Protein AF-A0A255T9L8-F1 (afdb_monomer_lite)

Radius of gyration: 23.45 Å; chains: 1; bounding box: 50×46×62 Å

Secondary structure (DSSP, 8-state):
--HHHHHHHTT--HHHHHHHHHHTTHHHHHHHHHS-HHHHHHHHHHHHHHHHHHHHHH--TTHHHHHHHHHHHHHHHHHHHS-PPPHHHHHHHHHHHHHHHHHHTTT-TTS-HHHHHHHHHHHHHHHHHHHH-GGG-

pLDDT: mean 82.94, std 11.12, range [45.38, 96.19]

Sequence (137 aa):
MELQEIAEKVNVSRVTLSRWVKDGGWKEARAAKNVTRPELVNKLLLAIDNLIEQVNASGDPNAIGTLADKLSKLSATIEKLDKKANVVDAIEVFMAFNRWIQDQASYDPEITPELIKAINKYQNKFLMEKMASPSAL

Foldseek 3Di:
DDLVVVCVVVVHDSVVSVVCCVVVVVVVVVCPVVCDLVNVLVVLVVVLVVLVVVLVVVPDPVSVVVSVVSVVVSVVVNVVSPPDCDLVNLVVVLVVVLVVLVVVVVPDVVSDPVNSVVSVVVSVVVSVVCVVPVPPD

Structure (mmCIF, N/CA/C/O backbone):
data_AF-A0A255T9L8-F1
#
_entry.id   AF-A0A255T9L8-F1
#
loop_
_atom_site.group_PDB
_atom_site.id
_atom_site.type_symbol
_atom_site.label_atom_id
_atom_site.label_alt_id
_atom_site.label_comp_id
_atom_site.label_asym_id
_atom_site.label_entity_id
_atom_site.label_seq_id
_atom_site.pdbx_PDB_ins_code
_atom_site.Cartn_x
_atom_site.Cartn_y
_atom_site.Cartn_z
_atom_site.occupancy
_atom_site.B_iso_or_equiv
_atom_site.auth_seq_id
_atom_site.auth_comp_id
_atom_site.auth_asym_id
_atom_site.auth_atom_id
_atom_site.pdbx_PDB_model_num
ATOM 1 N N . MET A 1 1 ? 7.412 -22.210 2.221 1.00 66.06 1 MET A N 1
ATOM 2 C CA . MET A 1 1 ? 6.516 -22.935 3.138 1.00 66.06 1 MET A CA 1
ATOM 3 C C . MET A 1 1 ? 5.254 -23.302 2.403 1.00 66.06 1 MET A C 1
ATOM 5 O O . MET A 1 1 ? 4.499 -22.412 1.999 1.00 66.06 1 MET A O 1
ATOM 9 N N . GLU A 1 2 ? 5.109 -24.604 2.207 1.00 82.19 2 GLU A N 1
ATOM 10 C CA . GLU A 1 2 ? 3.968 -25.245 1.563 1.00 82.19 2 GLU A CA 1
ATOM 11 C C . GLU A 1 2 ? 2.784 -25.354 2.538 1.00 82.19 2 GLU A C 1
ATOM 13 O O . GLU A 1 2 ? 2.961 -25.324 3.757 1.00 82.19 2 GLU A O 1
ATOM 18 N N . LEU A 1 3 ? 1.557 -25.485 2.017 1.00 80.44 3 LEU A N 1
ATOM 19 C CA . LEU A 1 3 ? 0.343 -25.595 2.850 1.00 80.44 3 LEU A CA 1
ATOM 20 C C . LEU A 1 3 ? 0.400 -26.780 3.822 1.00 80.44 3 LEU A C 1
ATOM 22 O O . LEU A 1 3 ? -0.144 -26.703 4.918 1.00 80.44 3 LEU A O 1
ATOM 26 N N . GLN A 1 4 ? 1.064 -27.860 3.415 1.00 84.19 4 GLN A N 1
ATOM 27 C CA . GLN A 1 4 ? 1.217 -29.069 4.215 1.00 84.19 4 GLN A CA 1
ATOM 28 C C . GLN A 1 4 ? 2.052 -28.810 5.481 1.00 84.19 4 GLN A C 1
ATOM 30 O O . GLN A 1 4 ? 1.607 -29.129 6.578 1.00 84.19 4 GLN A O 1
ATOM 35 N N . GLU A 1 5 ? 3.188 -28.116 5.352 1.00 85.62 5 GLU A N 1
ATOM 36 C CA . GLU A 1 5 ? 4.042 -27.757 6.495 1.00 85.62 5 GLU A CA 1
ATOM 37 C C . GLU A 1 5 ? 3.333 -26.831 7.491 1.00 85.62 5 GLU A C 1
ATOM 39 O O . GLU A 1 5 ? 3.566 -26.899 8.696 1.00 85.62 5 GLU A O 1
ATOM 44 N N . ILE A 1 6 ? 2.487 -25.920 6.999 1.00 83.50 6 ILE A N 1
ATOM 45 C CA . ILE A 1 6 ? 1.731 -25.001 7.860 1.00 83.50 6 ILE A CA 1
ATOM 46 C C . ILE A 1 6 ? 0.658 -25.773 8.629 1.00 83.50 6 ILE A C 1
ATOM 48 O O . ILE A 1 6 ? 0.514 -25.568 9.831 1.00 83.50 6 ILE A O 1
ATOM 52 N N . ALA A 1 7 ? -0.065 -26.663 7.945 1.00 87.75 7 ALA A N 1
ATOM 53 C CA . ALA A 1 7 ? -1.127 -27.479 8.527 1.00 87.75 7 ALA A CA 1
ATOM 54 C C . ALA A 1 7 ? -0.599 -28.364 9.667 1.00 87.75 7 ALA A C 1
ATOM 56 O O . ALA A 1 7 ? -1.209 -28.422 10.732 1.00 87.75 7 ALA A O 1
ATOM 57 N N . GLU A 1 8 ? 0.576 -28.966 9.471 1.00 88.69 8 GLU A N 1
ATOM 58 C CA . GLU A 1 8 ? 1.267 -29.773 10.482 1.00 88.69 8 GLU A CA 1
ATOM 59 C C . GLU A 1 8 ? 1.722 -28.931 11.682 1.00 88.69 8 GLU A C 1
ATOM 61 O O . GLU A 1 8 ? 1.493 -29.318 12.826 1.00 88.69 8 GLU A O 1
ATOM 66 N N . LYS A 1 9 ? 2.289 -27.738 11.450 1.00 87.00 9 LYS A N 1
ATOM 67 C CA . LYS A 1 9 ? 2.735 -26.838 12.531 1.00 87.00 9 LYS A CA 1
ATOM 68 C C . LYS A 1 9 ? 1.598 -26.294 13.391 1.00 87.00 9 LYS A C 1
ATOM 70 O O . LYS A 1 9 ? 1.797 -26.072 14.581 1.00 87.00 9 LYS A O 1
ATOM 75 N N . VAL A 1 10 ? 0.437 -26.035 12.793 1.00 87.44 10 VAL A N 1
ATOM 76 C CA . VAL A 1 10 ? -0.734 -25.490 13.503 1.00 87.44 10 VAL A CA 1
ATOM 77 C C . VAL A 1 10 ? -1.751 -26.565 13.892 1.00 87.44 10 VAL A C 1
ATOM 79 O O . VAL A 1 10 ? -2.813 -26.234 14.410 1.00 87.44 10 VAL A O 1
ATOM 82 N N . ASN A 1 11 ? -1.418 -27.842 13.672 1.00 90.31 11 ASN A N 1
ATOM 83 C CA . ASN A 1 11 ? -2.226 -29.014 14.006 1.00 90.31 11 ASN A CA 1
ATOM 84 C C . ASN A 1 11 ? -3.682 -28.938 13.502 1.00 90.31 11 ASN A C 1
ATOM 86 O O . ASN A 1 11 ? -4.633 -29.249 14.221 1.00 90.31 11 ASN A O 1
ATOM 90 N N . VAL A 1 12 ? -3.868 -28.510 12.253 1.00 91.75 12 VAL A N 1
ATOM 91 C CA . VAL A 1 12 ? -5.176 -28.500 11.579 1.00 91.75 12 VAL A CA 1
ATOM 92 C C . VAL A 1 12 ? -5.098 -29.271 10.270 1.00 91.75 12 VAL A C 1
ATOM 94 O O . VAL A 1 12 ? -4.037 -29.390 9.663 1.00 91.75 12 VAL A O 1
ATOM 97 N N . SER A 1 13 ? -6.234 -29.781 9.789 1.00 90.94 13 SER A N 1
ATOM 98 C CA . SER A 1 13 ? -6.250 -30.482 8.503 1.00 90.94 13 SER A CA 1
ATOM 99 C C . SER A 1 13 ? -5.869 -29.543 7.350 1.00 90.94 13 SER A C 1
ATOM 101 O O . SER A 1 13 ? -6.243 -28.365 7.329 1.00 90.94 13 SER A O 1
ATOM 103 N N . ARG A 1 14 ? -5.190 -30.081 6.328 1.00 88.94 14 ARG A N 1
ATOM 104 C CA . ARG A 1 14 ? -4.864 -29.342 5.095 1.00 88.94 14 ARG A CA 1
ATOM 105 C C . ARG A 1 14 ? -6.111 -28.750 4.431 1.00 88.94 14 ARG A C 1
ATOM 107 O O . ARG A 1 14 ? -6.044 -27.663 3.866 1.00 88.94 14 ARG A O 1
ATOM 114 N N . VAL A 1 15 ? -7.248 -29.446 4.507 1.00 89.19 15 VAL A N 1
ATOM 115 C CA . VAL A 1 15 ? -8.529 -28.994 3.939 1.00 89.19 15 VAL A CA 1
ATOM 116 C C . VAL A 1 15 ? -9.046 -27.765 4.690 1.00 89.19 15 VAL A C 1
ATOM 118 O O . VAL A 1 15 ? -9.427 -26.779 4.060 1.00 89.19 15 VAL A O 1
ATOM 121 N N . THR A 1 16 ? -8.979 -27.780 6.024 1.00 88.12 16 THR A N 1
ATOM 122 C CA . THR A 1 16 ? -9.329 -26.635 6.879 1.00 88.12 16 THR A CA 1
ATOM 123 C C . THR A 1 16 ? -8.434 -25.436 6.581 1.00 88.12 16 THR A C 1
ATOM 125 O O . THR A 1 16 ? -8.935 -24.340 6.340 1.00 88.12 16 THR A O 1
ATOM 128 N N . LEU A 1 17 ? -7.117 -25.651 6.504 1.00 88.88 17 LEU A N 1
ATOM 129 C CA . LEU A 1 17 ? -6.170 -24.588 6.177 1.00 88.88 17 LEU A CA 1
ATOM 130 C C . LEU A 1 17 ? -6.389 -24.040 4.758 1.00 88.88 17 LEU A C 1
ATOM 132 O O . LEU A 1 17 ? -6.358 -22.831 4.545 1.00 88.88 17 LEU A O 1
ATOM 136 N N . SER A 1 18 ? -6.652 -24.912 3.781 1.00 87.00 18 SER A N 1
ATOM 137 C CA . SER A 1 18 ? -6.949 -24.505 2.405 1.00 87.00 18 SER A CA 1
ATOM 138 C C . SER A 1 18 ? -8.210 -23.647 2.325 1.00 87.00 18 SER A C 1
ATOM 140 O O . SER A 1 18 ? -8.262 -22.720 1.517 1.00 87.00 18 SER A O 1
ATOM 142 N N . ARG A 1 19 ? -9.218 -23.945 3.150 1.00 89.12 19 ARG A N 1
ATOM 143 C CA . ARG A 1 19 ? -10.428 -23.134 3.253 1.00 89.12 19 ARG A CA 1
ATOM 144 C C . ARG A 1 19 ? -10.125 -21.770 3.874 1.00 89.12 19 ARG A C 1
ATOM 146 O O . ARG A 1 19 ? -10.511 -20.772 3.288 1.00 89.12 19 ARG A O 1
ATOM 153 N N . TRP A 1 20 ? -9.359 -21.696 4.964 1.00 88.88 20 TRP A N 1
ATOM 154 C CA . TRP A 1 20 ? -8.946 -20.411 5.556 1.00 88.88 20 TRP A CA 1
ATOM 155 C C . TRP A 1 20 ? -8.154 -19.535 4.587 1.00 88.88 20 TRP A C 1
ATOM 157 O O . TRP A 1 20 ? -8.388 -18.333 4.507 1.00 88.88 20 TRP A O 1
ATOM 167 N N . VAL A 1 21 ? -7.254 -20.140 3.810 1.00 84.38 21 VAL A N 1
ATOM 168 C CA . VAL A 1 21 ? -6.469 -19.427 2.796 1.00 84.38 21 VAL A CA 1
ATOM 169 C C . VAL A 1 21 ? -7.361 -18.808 1.722 1.00 84.38 21 VAL A C 1
ATOM 171 O O . VAL A 1 21 ? -7.069 -17.703 1.268 1.00 84.38 21 VAL A O 1
ATOM 174 N N . LYS A 1 22 ? -8.431 -19.506 1.324 1.00 83.50 22 LYS A N 1
ATOM 175 C CA . LYS A 1 22 ? -9.403 -19.021 0.338 1.00 83.50 22 LYS A CA 1
ATOM 176 C C . LYS A 1 22 ? -10.340 -17.969 0.937 1.00 83.50 22 LYS A C 1
ATOM 178 O O . LYS A 1 22 ? -10.475 -16.896 0.365 1.00 83.50 22 LYS A O 1
ATOM 183 N N . ASP A 1 23 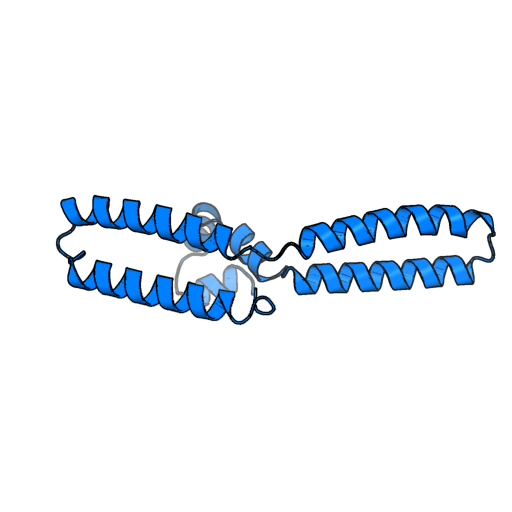? -10.943 -18.266 2.084 1.00 86.62 23 ASP A N 1
ATOM 184 C CA . ASP A 1 23 ? -11.958 -17.424 2.728 1.00 86.62 23 ASP A CA 1
ATOM 185 C C . ASP A 1 23 ? -11.350 -16.119 3.272 1.00 86.62 23 ASP A C 1
ATOM 187 O O . ASP A 1 23 ? -11.995 -15.077 3.257 1.00 86.62 23 ASP A O 1
ATOM 191 N N . GLY A 1 24 ? -10.092 -16.158 3.724 1.00 79.44 24 GLY A N 1
ATOM 192 C CA . GLY A 1 24 ? -9.376 -14.994 4.246 1.00 79.44 24 GLY A CA 1
ATOM 193 C C . GLY A 1 24 ? -8.553 -14.221 3.213 1.00 79.44 24 GLY A C 1
ATOM 194 O O . GLY A 1 24 ? -7.853 -13.288 3.602 1.00 79.44 24 GLY A O 1
ATOM 195 N N . GLY A 1 25 ? -8.544 -14.625 1.936 1.00 79.31 25 GLY A N 1
ATOM 196 C CA . GLY A 1 25 ? -7.740 -13.968 0.894 1.00 79.31 25 GLY A CA 1
ATOM 197 C C . GLY A 1 25 ? -6.231 -13.979 1.178 1.00 79.31 25 GLY A C 1
ATOM 198 O O . GLY A 1 25 ? -5.520 -13.002 0.933 1.00 79.31 25 GLY A O 1
ATOM 199 N N . TRP A 1 26 ? -5.712 -15.060 1.772 1.00 82.00 26 TRP A N 1
ATOM 200 C CA . TRP A 1 26 ? -4.326 -15.088 2.261 1.00 82.00 26 TRP A CA 1
ATOM 201 C C . TRP A 1 26 ? -3.312 -15.073 1.121 1.00 82.00 26 TRP A C 1
ATOM 203 O O . TRP A 1 26 ? -2.180 -14.634 1.320 1.00 82.00 26 TRP A O 1
ATOM 213 N N . LYS A 1 27 ? -3.687 -15.557 -0.069 1.00 74.44 27 LYS A N 1
ATOM 214 C CA . LYS A 1 27 ? -2.814 -15.515 -1.247 1.00 74.44 27 LYS A CA 1
ATOM 215 C C . LYS A 1 27 ? -2.626 -14.084 -1.728 1.00 74.44 27 LYS A C 1
ATOM 217 O O . LYS A 1 27 ? -1.497 -13.684 -1.983 1.00 74.44 27 LYS A O 1
ATOM 222 N N . GLU A 1 28 ? -3.705 -13.323 -1.788 1.00 73.88 28 GLU A N 1
ATOM 223 C CA . GLU A 1 28 ? -3.751 -11.922 -2.185 1.00 73.88 28 GLU A CA 1
ATOM 224 C C . GLU A 1 28 ? -3.024 -11.061 -1.147 1.00 73.88 28 GLU A C 1
ATOM 226 O O . GLU A 1 28 ? -2.141 -10.281 -1.500 1.00 73.88 28 GLU A O 1
ATOM 231 N N . ALA A 1 29 ? -3.290 -11.291 0.143 1.00 69.06 29 ALA A N 1
ATOM 232 C CA . ALA A 1 29 ? -2.587 -10.630 1.238 1.00 69.06 29 ALA A CA 1
ATOM 233 C C . ALA A 1 29 ? -1.082 -10.940 1.226 1.00 69.06 29 ALA A C 1
ATOM 235 O O . ALA A 1 29 ? -0.258 -10.047 1.407 1.00 69.06 29 ALA A O 1
ATOM 236 N N . ARG A 1 30 ? -0.694 -12.197 0.972 1.00 68.12 30 ARG A N 1
ATOM 237 C CA . ARG A 1 30 ? 0.713 -12.608 0.876 1.00 68.12 30 ARG A CA 1
ATOM 238 C C . ARG A 1 30 ? 1.388 -12.066 -0.378 1.00 68.12 30 ARG A C 1
ATOM 240 O O . ARG A 1 30 ? 2.545 -11.677 -0.288 1.00 68.12 30 ARG A O 1
ATOM 247 N N . ALA A 1 31 ? 0.698 -12.009 -1.515 1.00 63.34 31 ALA A N 1
ATOM 248 C CA . ALA A 1 31 ? 1.208 -11.388 -2.734 1.00 63.34 31 ALA A CA 1
ATOM 249 C C . ALA A 1 31 ? 1.447 -9.887 -2.521 1.00 63.34 31 ALA A C 1
ATOM 251 O O . ALA A 1 31 ? 2.528 -9.401 -2.834 1.00 63.34 31 ALA A O 1
ATOM 252 N N . ALA A 1 32 ? 0.505 -9.185 -1.885 1.00 60.91 32 ALA A N 1
ATOM 253 C CA . ALA A 1 32 ? 0.666 -7.782 -1.509 1.00 60.91 32 ALA A CA 1
ATOM 254 C C . ALA A 1 32 ? 1.810 -7.556 -0.499 1.00 60.91 32 ALA A C 1
ATOM 256 O O . ALA A 1 32 ? 2.462 -6.517 -0.527 1.00 60.91 32 ALA A O 1
ATOM 257 N N . LYS A 1 33 ? 2.082 -8.531 0.382 1.00 57.59 33 LYS A N 1
ATOM 258 C CA . LYS A 1 33 ? 3.171 -8.465 1.373 1.00 57.59 33 LYS A CA 1
ATOM 259 C C . LYS A 1 33 ? 4.548 -8.824 0.798 1.00 57.59 33 LYS A C 1
ATOM 261 O O . LYS A 1 33 ? 5.548 -8.272 1.242 1.00 57.59 33 LYS A O 1
ATOM 266 N N . ASN A 1 34 ? 4.595 -9.758 -0.154 1.00 56.72 34 ASN A N 1
ATOM 267 C CA . ASN A 1 34 ? 5.819 -10.268 -0.781 1.00 56.72 34 ASN A CA 1
ATOM 268 C C . ASN A 1 34 ? 6.231 -9.495 -2.036 1.00 56.72 34 ASN A C 1
ATOM 270 O O . ASN A 1 34 ? 7.340 -9.689 -2.509 1.00 56.72 34 ASN A O 1
ATOM 274 N N . VAL A 1 35 ? 5.343 -8.684 -2.607 1.00 64.44 35 VAL A N 1
ATOM 275 C CA . VAL A 1 35 ? 5.649 -7.783 -3.716 1.00 64.44 35 VAL A CA 1
ATOM 276 C C . VAL A 1 35 ? 5.472 -6.373 -3.187 1.00 64.44 35 VAL A C 1
ATOM 278 O O . VAL A 1 35 ? 4.397 -5.780 -3.254 1.00 64.44 35 VAL A O 1
ATOM 281 N N . THR A 1 36 ? 6.537 -5.853 -2.589 1.00 70.06 36 THR A N 1
ATOM 282 C CA . THR A 1 36 ? 6.509 -4.500 -2.036 1.00 70.06 36 THR A CA 1
ATOM 283 C C . THR A 1 36 ? 6.682 -3.471 -3.156 1.00 70.06 36 THR A C 1
ATOM 285 O O . THR A 1 36 ? 7.333 -3.738 -4.169 1.00 70.06 36 THR A O 1
ATOM 288 N N . ARG A 1 37 ? 6.118 -2.267 -2.992 1.00 70.88 37 ARG A N 1
ATOM 289 C CA . ARG A 1 37 ? 6.319 -1.172 -3.960 1.00 70.88 37 ARG A CA 1
ATOM 290 C C . ARG A 1 37 ? 7.809 -0.868 -4.199 1.00 70.88 37 ARG A C 1
ATOM 292 O O . ARG A 1 37 ? 8.180 -0.793 -5.369 1.00 70.88 37 ARG A O 1
ATOM 299 N N . PRO A 1 38 ? 8.680 -0.788 -3.166 1.00 73.50 38 PRO A N 1
ATOM 300 C CA . PRO A 1 38 ? 10.118 -0.602 -3.375 1.00 73.50 38 PRO A CA 1
ATOM 301 C C . PRO A 1 38 ? 10.764 -1.727 -4.189 1.00 73.50 38 PRO A C 1
ATOM 303 O O . PRO A 1 38 ? 11.610 -1.469 -5.039 1.00 73.50 38 PRO A O 1
ATOM 306 N N . GLU A 1 39 ? 10.347 -2.976 -3.975 1.00 78.19 39 GLU A N 1
ATOM 307 C CA . GLU A 1 39 ? 10.862 -4.114 -4.738 1.00 78.19 39 GLU A CA 1
ATOM 308 C C . GLU A 1 39 ? 10.438 -4.060 -6.211 1.00 78.19 39 GLU A C 1
ATOM 310 O O . GLU A 1 39 ? 11.249 -4.343 -7.092 1.00 78.19 39 GLU A O 1
ATOM 315 N N . LEU A 1 40 ? 9.194 -3.661 -6.499 1.00 79.56 40 LEU A N 1
ATOM 316 C CA . LEU A 1 40 ? 8.732 -3.439 -7.872 1.00 79.56 40 LEU A CA 1
ATOM 317 C C . LEU A 1 40 ? 9.501 -2.307 -8.553 1.00 79.56 40 LEU A C 1
ATOM 319 O O . LEU A 1 40 ? 9.935 -2.482 -9.689 1.00 79.56 40 LEU A O 1
ATOM 323 N N . VAL A 1 41 ? 9.716 -1.183 -7.863 1.00 80.69 41 VAL A N 1
ATOM 324 C CA . VAL A 1 41 ? 10.526 -0.071 -8.383 1.00 80.69 41 VAL A CA 1
ATOM 325 C C . VAL A 1 41 ? 11.945 -0.548 -8.692 1.00 80.69 41 VAL A C 1
ATOM 327 O O . VAL A 1 41 ? 12.427 -0.323 -9.798 1.00 80.69 41 VAL A O 1
ATOM 330 N N . ASN A 1 42 ? 12.584 -1.288 -7.782 1.00 80.31 42 ASN A N 1
ATOM 331 C CA . ASN A 1 42 ? 13.929 -1.819 -8.004 1.00 80.31 42 ASN A CA 1
ATOM 332 C C . ASN A 1 42 ? 13.992 -2.778 -9.210 1.00 80.31 42 ASN A C 1
ATOM 334 O O . ASN A 1 42 ? 14.887 -2.679 -10.044 1.00 80.31 42 ASN A O 1
ATOM 338 N N . LYS A 1 43 ? 13.004 -3.670 -9.366 1.00 84.94 43 LYS A N 1
ATOM 339 C CA . LYS A 1 43 ? 12.916 -4.562 -10.538 1.00 84.94 43 LYS A CA 1
ATOM 340 C C . LYS A 1 43 ? 12.732 -3.792 -11.848 1.00 84.94 43 LYS A C 1
ATOM 342 O O . LYS A 1 43 ? 13.314 -4.181 -12.857 1.00 84.94 43 LYS A O 1
ATOM 347 N N . LEU A 1 44 ? 11.948 -2.712 -11.845 1.00 86.44 44 LEU A N 1
ATOM 348 C CA . LEU A 1 44 ? 11.769 -1.856 -13.022 1.00 86.44 44 LEU A CA 1
ATOM 349 C C . LEU A 1 44 ? 13.053 -1.090 -13.367 1.00 86.44 44 LEU A C 1
ATOM 351 O O . LEU A 1 44 ? 13.388 -0.999 -14.544 1.00 86.44 44 LEU A O 1
ATOM 355 N N . LEU A 1 45 ? 13.796 -0.605 -12.366 1.00 84.75 45 LEU A N 1
ATOM 356 C CA . LEU A 1 45 ? 15.105 0.026 -12.567 1.00 84.75 45 LEU A CA 1
ATOM 357 C C . LEU A 1 45 ? 16.114 -0.952 -13.186 1.00 84.75 45 LEU A C 1
ATOM 359 O O . LEU A 1 45 ? 16.779 -0.606 -14.155 1.00 84.75 45 LEU A O 1
ATOM 363 N N . LEU A 1 46 ? 16.159 -2.198 -12.707 1.00 88.69 46 LEU A N 1
ATOM 364 C CA . LEU A 1 46 ? 16.991 -3.244 -13.313 1.00 88.69 46 LEU A CA 1
ATOM 365 C C . LEU A 1 46 ? 16.562 -3.569 -14.751 1.00 88.69 46 LEU A C 1
ATOM 367 O O . LEU A 1 46 ? 17.403 -3.815 -15.611 1.00 88.69 46 LEU A O 1
ATOM 371 N N . ALA A 1 47 ? 15.260 -3.580 -15.046 1.00 88.12 47 ALA A N 1
ATOM 372 C CA . ALA A 1 47 ? 14.776 -3.799 -16.410 1.00 88.12 47 ALA A CA 1
ATOM 373 C C . ALA A 1 47 ? 15.172 -2.653 -17.358 1.00 88.12 47 ALA A C 1
ATOM 375 O O . ALA A 1 47 ? 15.498 -2.910 -18.515 1.00 88.12 47 ALA A O 1
ATOM 376 N N . ILE A 1 48 ? 15.167 -1.408 -16.868 1.00 87.50 48 ILE A N 1
ATOM 377 C CA . ILE A 1 48 ? 15.672 -0.235 -17.595 1.00 87.50 48 ILE A CA 1
ATOM 378 C C . ILE A 1 48 ? 17.157 -0.411 -17.924 1.00 87.50 48 ILE A C 1
ATOM 380 O O . ILE A 1 48 ? 17.537 -0.244 -19.081 1.00 87.50 48 ILE A O 1
ATOM 384 N N . ASP A 1 49 ? 17.965 -0.794 -16.937 1.00 90.31 49 ASP A N 1
ATOM 385 C CA . ASP A 1 49 ? 19.411 -0.984 -17.092 1.00 90.31 49 ASP A CA 1
ATOM 386 C C . ASP A 1 49 ? 19.730 -2.043 -18.162 1.00 90.31 49 ASP A C 1
ATOM 388 O O . ASP A 1 49 ? 20.415 -1.769 -19.146 1.00 90.31 49 ASP A O 1
ATOM 392 N N . ASN A 1 50 ? 19.075 -3.207 -18.078 1.00 90.56 50 ASN A N 1
ATOM 393 C CA . ASN A 1 50 ? 19.206 -4.274 -19.076 1.00 90.56 50 ASN A CA 1
ATOM 394 C C . ASN A 1 50 ? 18.794 -3.831 -20.494 1.00 90.56 50 ASN A C 1
ATOM 396 O O . ASN A 1 50 ? 19.403 -4.247 -21.480 1.00 90.56 50 ASN A O 1
ATOM 400 N N . LEU A 1 51 ? 17.746 -3.008 -20.630 1.00 87.94 51 LEU A N 1
ATOM 401 C CA . LEU A 1 51 ? 17.321 -2.487 -21.935 1.00 87.94 51 LEU A CA 1
ATOM 402 C C . LEU A 1 51 ? 18.358 -1.527 -22.530 1.00 87.94 51 LEU A C 1
ATOM 404 O O . LEU A 1 51 ? 18.578 -1.552 -23.741 1.00 87.94 51 LEU A O 1
ATOM 408 N N . ILE A 1 52 ? 18.993 -0.700 -21.695 1.00 87.31 52 ILE A N 1
ATOM 409 C CA . ILE A 1 52 ? 20.066 0.207 -22.116 1.00 87.31 52 ILE A CA 1
ATOM 410 C C . ILE A 1 52 ? 21.278 -0.603 -22.586 1.00 87.31 52 ILE A C 1
ATOM 412 O O . ILE A 1 52 ? 21.794 -0.347 -23.675 1.00 87.31 52 ILE A O 1
ATOM 416 N N . GLU A 1 53 ? 21.696 -1.613 -21.820 1.00 90.31 53 GLU A N 1
ATOM 417 C CA . GLU A 1 53 ? 22.805 -2.496 -22.193 1.00 90.31 53 GLU A CA 1
ATOM 418 C C . GLU A 1 53 ? 22.553 -3.215 -23.524 1.00 90.31 53 GLU A C 1
ATOM 420 O O . GLU A 1 53 ? 23.419 -3.211 -24.400 1.00 90.31 53 GLU A O 1
ATOM 425 N N . GLN A 1 54 ? 21.353 -3.772 -23.722 1.00 86.62 54 GLN A N 1
ATOM 426 C CA . GLN A 1 54 ? 20.982 -4.447 -24.971 1.00 86.62 54 GLN A CA 1
ATOM 427 C C . GLN A 1 54 ? 21.054 -3.517 -26.183 1.00 86.62 54 GLN A C 1
ATOM 429 O O . GLN A 1 54 ? 21.550 -3.910 -27.238 1.00 86.62 54 GLN A O 1
ATOM 434 N N . VAL A 1 55 ? 20.569 -2.283 -26.047 1.00 86.94 55 VAL A N 1
ATOM 435 C CA . VAL A 1 55 ? 20.569 -1.307 -27.144 1.00 86.94 55 VAL A CA 1
ATOM 436 C C . VAL A 1 55 ? 21.989 -0.846 -27.452 1.00 86.94 55 VAL A C 1
ATOM 438 O O . VAL A 1 55 ? 22.373 -0.838 -28.622 1.00 86.94 55 VAL A O 1
ATOM 441 N N . ASN A 1 56 ? 22.798 -0.568 -26.427 1.00 84.81 56 ASN A N 1
ATOM 442 C CA . ASN A 1 56 ? 24.209 -0.221 -26.595 1.00 84.81 56 ASN A CA 1
ATOM 443 C C . ASN A 1 56 ? 25.007 -1.350 -27.268 1.00 84.81 56 ASN A C 1
ATOM 445 O O . ASN A 1 56 ? 25.860 -1.077 -28.110 1.00 84.81 56 ASN A O 1
ATOM 449 N N . ALA A 1 57 ? 24.705 -2.611 -26.945 1.00 87.12 57 ALA A N 1
ATOM 450 C CA . ALA A 1 57 ? 25.338 -3.776 -27.560 1.00 87.12 57 ALA A CA 1
ATOM 451 C C . ALA A 1 57 ? 24.849 -4.055 -28.994 1.00 87.12 57 ALA A C 1
ATOM 453 O O . ALA A 1 57 ? 25.574 -4.662 -29.779 1.00 87.12 57 ALA A O 1
ATOM 454 N N . SER A 1 58 ? 23.631 -3.629 -29.347 1.00 84.75 58 SER A N 1
ATOM 455 C CA . SER A 1 58 ? 23.021 -3.926 -30.652 1.00 84.75 58 SER A CA 1
ATOM 456 C C . SER A 1 58 ? 23.653 -3.170 -31.823 1.00 84.75 58 SER A C 1
ATOM 458 O O . SER A 1 58 ? 23.595 -3.647 -32.954 1.00 84.75 58 SER A O 1
ATOM 460 N N . GLY A 1 59 ? 24.225 -1.986 -31.571 1.00 78.00 59 GLY A N 1
ATOM 461 C CA . GLY A 1 59 ? 24.769 -1.109 -32.612 1.00 78.00 59 GLY A CA 1
ATOM 462 C C . GLY A 1 59 ? 23.735 -0.591 -33.625 1.00 78.00 59 GLY A C 1
ATOM 463 O O . GLY A 1 59 ? 24.132 0.035 -34.605 1.00 78.00 59 GLY A O 1
ATOM 464 N N . ASP A 1 60 ? 22.436 -0.840 -33.415 1.00 82.62 60 ASP A N 1
ATOM 465 C CA . ASP A 1 60 ? 21.355 -0.418 -34.308 1.00 82.62 60 ASP A CA 1
ATOM 466 C C . ASP A 1 60 ? 20.896 1.015 -33.971 1.00 82.62 60 ASP A C 1
ATOM 468 O O . ASP A 1 60 ? 20.317 1.246 -32.903 1.00 82.62 60 ASP A O 1
ATOM 472 N N . PRO A 1 61 ? 21.080 1.992 -34.879 1.00 74.06 61 PRO A N 1
ATOM 473 C CA . PRO A 1 61 ? 20.630 3.367 -34.667 1.00 74.06 61 PRO A CA 1
ATOM 474 C C . PRO A 1 61 ? 19.113 3.492 -34.452 1.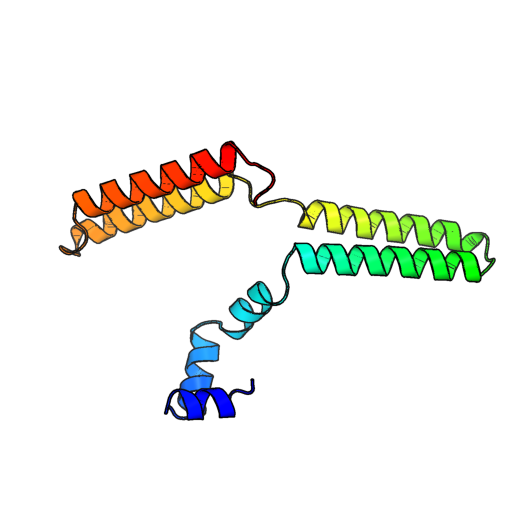00 74.06 61 PRO A C 1
ATOM 476 O O . PRO A 1 61 ? 18.662 4.428 -33.790 1.00 74.06 61 PRO A O 1
ATOM 479 N N . ASN A 1 62 ? 18.314 2.550 -34.969 1.00 80.25 62 ASN A N 1
ATOM 480 C CA . ASN A 1 62 ? 16.857 2.550 -34.811 1.00 80.25 62 ASN A CA 1
ATOM 481 C C . ASN A 1 62 ? 16.404 1.986 -33.453 1.00 80.25 62 ASN A C 1
ATOM 483 O O . ASN A 1 62 ? 15.290 2.272 -32.996 1.00 80.25 62 ASN A O 1
ATOM 487 N N . ALA A 1 63 ? 17.267 1.235 -32.763 1.00 80.38 63 ALA A N 1
ATOM 488 C CA . ALA A 1 63 ? 16.974 0.690 -31.441 1.00 80.38 63 ALA A CA 1
ATOM 489 C C . ALA A 1 63 ? 16.878 1.790 -30.366 1.00 80.38 63 ALA A C 1
ATOM 491 O O . ALA A 1 63 ? 16.131 1.634 -29.397 1.00 80.38 63 ALA A O 1
ATOM 492 N N . ILE A 1 64 ? 17.532 2.942 -30.576 1.00 80.38 64 ILE A N 1
ATOM 493 C CA . ILE A 1 64 ? 17.483 4.111 -29.678 1.00 80.38 64 ILE A CA 1
ATOM 494 C C . ILE A 1 64 ? 16.062 4.689 -29.582 1.00 80.38 64 ILE A C 1
ATOM 496 O O . ILE A 1 64 ? 15.600 5.023 -28.490 1.00 80.38 64 ILE A O 1
ATOM 500 N N . GLY A 1 65 ? 15.329 4.764 -30.699 1.00 81.56 65 GLY A N 1
ATOM 501 C CA . GLY A 1 65 ? 13.944 5.254 -30.695 1.00 81.56 65 GLY A CA 1
ATOM 502 C C . GLY A 1 65 ? 13.002 4.329 -29.917 1.00 81.56 65 GLY A C 1
ATOM 503 O O . GLY A 1 65 ? 12.179 4.783 -29.123 1.00 81.56 65 GLY A O 1
ATOM 504 N N . THR A 1 66 ? 13.181 3.016 -30.080 1.00 83.12 66 THR A N 1
ATOM 505 C CA . THR A 1 66 ? 12.413 1.999 -29.342 1.00 83.12 66 THR A CA 1
ATOM 506 C C . THR A 1 66 ? 12.754 2.002 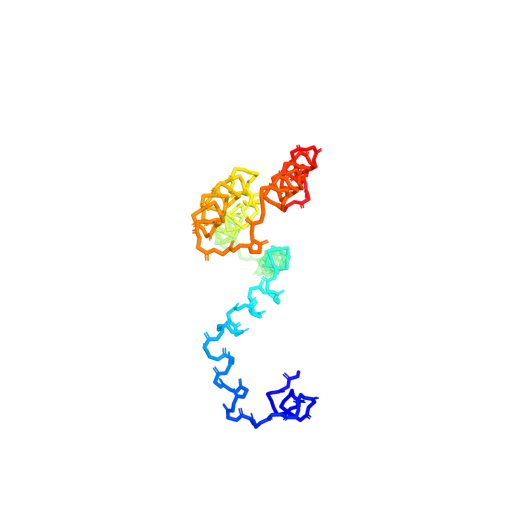-27.848 1.00 83.12 66 THR A C 1
ATOM 508 O O . THR A 1 66 ? 11.873 1.796 -27.010 1.00 83.12 66 THR A O 1
ATOM 511 N N . LEU A 1 67 ? 14.017 2.262 -27.498 1.00 85.50 67 LEU A N 1
ATOM 512 C CA . LEU A 1 67 ? 14.450 2.430 -26.113 1.00 85.50 67 LEU A CA 1
ATOM 513 C C . LEU A 1 67 ? 13.747 3.618 -25.455 1.00 85.50 67 LEU A C 1
ATOM 515 O O . LEU A 1 67 ? 13.192 3.460 -24.371 1.00 85.50 67 LEU A O 1
ATOM 519 N N . ALA A 1 68 ? 13.717 4.776 -26.117 1.00 85.12 68 ALA A N 1
ATOM 520 C CA . ALA A 1 68 ? 13.108 5.990 -25.577 1.00 85.12 68 ALA A CA 1
ATOM 521 C C . ALA A 1 68 ? 11.619 5.797 -25.219 1.00 85.12 68 ALA A C 1
ATOM 523 O O . ALA A 1 68 ? 11.188 6.197 -24.136 1.00 85.12 68 ALA A O 1
ATOM 524 N N . ASP A 1 69 ? 10.848 5.120 -26.078 1.00 88.69 69 ASP A N 1
ATOM 525 C CA . ASP A 1 69 ? 9.438 4.795 -25.809 1.00 88.69 69 ASP A CA 1
ATOM 526 C C . ASP A 1 69 ? 9.278 3.846 -24.605 1.00 88.69 69 ASP A C 1
ATOM 528 O O . ASP A 1 69 ? 8.460 4.088 -23.710 1.00 88.69 69 ASP A O 1
ATOM 532 N N . LYS A 1 70 ? 10.095 2.786 -24.531 1.00 87.62 70 LYS A N 1
ATOM 533 C CA . LYS A 1 70 ? 10.071 1.842 -23.401 1.00 87.62 70 LYS A CA 1
ATOM 534 C C . LYS A 1 70 ? 10.466 2.514 -22.087 1.00 87.62 70 LYS A C 1
ATOM 536 O O . LYS A 1 70 ? 9.798 2.288 -21.079 1.00 87.62 70 LYS A O 1
ATOM 541 N N . LEU A 1 71 ? 11.498 3.358 -22.098 1.00 87.44 71 LEU A N 1
ATOM 542 C CA . LEU A 1 71 ? 11.926 4.136 -20.935 1.00 87.44 71 LEU A CA 1
ATOM 543 C C . LEU A 1 71 ? 10.801 5.045 -20.444 1.00 87.44 71 LEU A C 1
ATOM 545 O O . LEU A 1 71 ? 10.457 4.985 -19.269 1.00 87.44 71 LEU A O 1
ATOM 549 N N . SER A 1 72 ? 10.160 5.803 -21.338 1.00 89.75 72 SER A N 1
ATOM 550 C CA . SER A 1 72 ? 9.041 6.682 -20.976 1.00 89.75 72 SER A CA 1
ATOM 551 C C . SER A 1 72 ? 7.905 5.919 -20.274 1.00 89.75 72 SER A C 1
ATOM 553 O O . SER A 1 72 ? 7.416 6.344 -19.223 1.00 89.75 72 SER A O 1
ATOM 555 N N . LYS A 1 73 ? 7.535 4.737 -20.783 1.00 91.06 73 LYS A N 1
ATOM 556 C CA . LYS A 1 73 ? 6.496 3.877 -20.185 1.00 91.06 73 LYS A CA 1
ATOM 557 C C . LYS A 1 73 ? 6.898 3.300 -18.826 1.00 91.06 73 LYS A C 1
ATOM 559 O O . LYS A 1 73 ? 6.064 3.235 -17.916 1.00 91.06 73 LYS A O 1
ATOM 564 N N . LEU A 1 74 ? 8.154 2.878 -18.675 1.00 87.19 74 LEU A N 1
ATOM 565 C CA . LEU A 1 74 ? 8.669 2.344 -17.412 1.00 87.19 74 LEU A CA 1
ATOM 566 C C . LEU A 1 74 ? 8.772 3.452 -16.357 1.00 87.19 74 LEU A C 1
ATOM 568 O O . LEU A 1 74 ? 8.292 3.258 -15.243 1.00 87.19 74 LEU A O 1
ATOM 572 N N . SER A 1 75 ? 9.266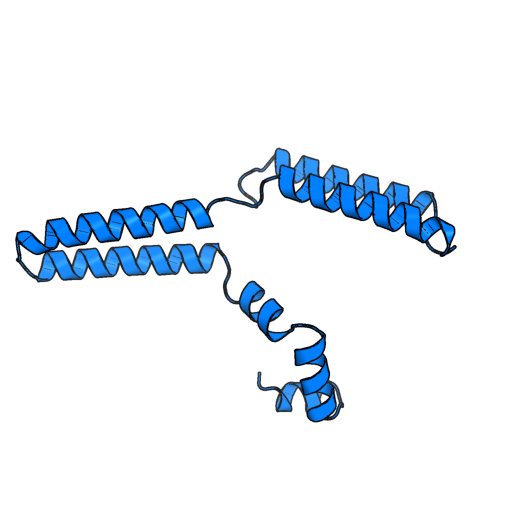 4.638 -16.721 1.00 82.69 75 SER A N 1
ATOM 573 C CA . SER A 1 75 ? 9.299 5.819 -15.850 1.00 82.69 75 SER A CA 1
ATOM 574 C C . SER A 1 75 ? 7.902 6.245 -15.398 1.00 82.69 75 SER A C 1
ATOM 576 O O . SER A 1 75 ? 7.689 6.441 -14.205 1.00 82.69 75 SER A O 1
ATOM 578 N N . ALA A 1 76 ? 6.917 6.290 -16.302 1.00 87.56 76 ALA A N 1
ATOM 579 C CA . ALA A 1 76 ? 5.532 6.603 -15.940 1.00 87.56 76 ALA A CA 1
ATOM 580 C C . ALA A 1 76 ? 4.918 5.549 -14.998 1.00 87.56 76 ALA A C 1
ATOM 582 O O . ALA A 1 76 ? 4.095 5.863 -14.136 1.00 87.56 76 ALA A O 1
ATOM 583 N N . THR A 1 77 ? 5.302 4.279 -15.154 1.00 84.88 77 THR A N 1
ATOM 584 C CA . THR A 1 77 ? 4.902 3.206 -14.230 1.00 84.88 77 THR A CA 1
ATOM 585 C C . THR A 1 77 ? 5.539 3.392 -12.854 1.00 84.88 77 THR A C 1
ATOM 587 O O . THR A 1 77 ? 4.844 3.258 -11.850 1.00 84.88 77 THR A O 1
ATOM 590 N N . ILE A 1 78 ? 6.828 3.742 -12.798 1.00 80.25 78 ILE A N 1
ATOM 591 C CA . ILE A 1 78 ? 7.537 4.033 -11.546 1.00 80.25 78 ILE A CA 1
ATOM 592 C C . ILE A 1 78 ? 6.890 5.220 -10.831 1.00 80.25 78 ILE A C 1
ATOM 594 O O . ILE A 1 78 ? 6.576 5.094 -9.657 1.00 80.25 78 ILE A O 1
ATOM 598 N N . GLU A 1 79 ? 6.590 6.317 -11.527 1.00 80.19 79 GLU A N 1
ATOM 599 C CA . GLU A 1 79 ? 5.927 7.493 -10.944 1.00 80.19 79 GLU A CA 1
ATOM 600 C C . GLU A 1 79 ? 4.545 7.150 -10.358 1.00 80.19 79 GLU A C 1
ATOM 602 O O . GLU A 1 79 ? 4.165 7.615 -9.284 1.00 80.19 79 GLU A O 1
ATOM 607 N N . LYS A 1 80 ? 3.792 6.264 -11.022 1.00 79.38 80 LYS A N 1
ATOM 608 C CA . LYS A 1 80 ? 2.517 5.754 -10.494 1.00 79.38 80 LYS A CA 1
ATOM 609 C C . LYS A 1 80 ? 2.696 4.863 -9.265 1.00 79.38 80 LYS A C 1
ATOM 611 O O . LYS A 1 80 ? 1.833 4.885 -8.390 1.00 79.38 80 LYS A O 1
ATOM 616 N N . LEU A 1 81 ? 3.766 4.071 -9.198 1.00 73.62 81 LEU A N 1
ATOM 617 C CA . LEU A 1 81 ? 4.075 3.215 -8.045 1.00 73.62 81 LEU A CA 1
ATOM 618 C C . LEU A 1 81 ? 4.614 4.023 -6.857 1.00 73.62 81 LEU A C 1
ATOM 620 O O . LEU A 1 81 ? 4.274 3.707 -5.712 1.00 73.62 81 LEU A O 1
ATOM 624 N N . ASP A 1 82 ? 5.389 5.071 -7.147 1.00 67.81 82 ASP A N 1
ATOM 625 C CA . ASP A 1 82 ? 5.967 6.030 -6.200 1.00 67.81 82 ASP A CA 1
ATOM 626 C C . ASP A 1 82 ? 4.954 7.074 -5.712 1.00 67.81 82 ASP A C 1
ATOM 628 O O . ASP A 1 82 ? 5.255 7.887 -4.841 1.00 67.81 82 ASP A O 1
ATOM 632 N N . LYS A 1 83 ? 3.696 7.008 -6.177 1.00 66.25 83 LYS A N 1
ATOM 633 C CA . LYS A 1 83 ? 2.581 7.591 -5.426 1.00 66.25 83 LYS A CA 1
ATOM 634 C C . LYS A 1 83 ? 2.467 6.872 -4.087 1.00 66.25 83 LYS A C 1
ATOM 636 O O . LYS A 1 83 ? 1.723 5.897 -3.941 1.00 66.25 83 LYS A O 1
ATOM 641 N N . LYS A 1 84 ? 3.229 7.359 -3.114 1.00 60.31 84 LYS A N 1
ATOM 642 C CA . LYS A 1 84 ? 3.095 7.031 -1.700 1.00 60.31 84 LYS A CA 1
ATOM 643 C C . LYS A 1 84 ? 1.635 7.215 -1.319 1.00 60.31 84 LYS A C 1
ATOM 645 O O . LYS A 1 84 ? 0.995 8.154 -1.796 1.00 60.31 84 LYS A O 1
ATOM 650 N N . ALA A 1 85 ? 1.112 6.305 -0.497 1.00 58.50 85 ALA A N 1
ATOM 651 C CA . ALA A 1 85 ? -0.173 6.543 0.147 1.00 58.50 85 ALA A CA 1
ATOM 652 C C . ALA A 1 85 ? -0.077 7.921 0.801 1.00 58.50 85 ALA A C 1
ATOM 654 O O . ALA A 1 85 ? 0.840 8.166 1.589 1.00 58.50 85 ALA A O 1
ATOM 655 N N . ASN A 1 86 ? -0.928 8.851 0.382 1.00 65.88 86 ASN A N 1
ATOM 656 C CA . ASN A 1 86 ? -0.842 10.200 0.908 1.00 65.88 86 ASN A CA 1
ATOM 657 C C . ASN A 1 86 ? -1.405 10.161 2.330 1.00 65.88 86 ASN A C 1
ATOM 659 O O . ASN A 1 86 ? -2.263 9.338 2.650 1.00 65.88 86 ASN A O 1
ATOM 663 N N . VAL A 1 87 ? -0.959 11.062 3.201 1.00 70.12 87 VAL A N 1
ATOM 664 C CA . VAL A 1 87 ? -1.535 11.179 4.546 1.00 70.12 87 VAL A CA 1
ATOM 665 C C . VAL A 1 87 ? -3.056 11.377 4.495 1.00 70.12 87 VAL A C 1
ATOM 667 O O . VAL A 1 87 ? -3.764 10.964 5.405 1.00 70.12 87 VAL A O 1
ATOM 670 N N . VAL A 1 88 ? -3.551 11.931 3.383 1.00 76.25 88 VAL A N 1
ATOM 671 C CA . VAL A 1 88 ? -4.970 12.044 3.033 1.00 76.25 88 VAL A CA 1
ATOM 672 C C . VAL A 1 88 ? -5.672 10.680 3.013 1.00 76.25 88 VAL A C 1
ATOM 674 O O . VAL A 1 88 ? -6.707 10.541 3.655 1.00 76.25 88 VAL A O 1
ATOM 677 N N . ASP A 1 89 ? -5.084 9.655 2.387 1.00 82.06 89 ASP A N 1
ATOM 678 C CA . ASP A 1 89 ? -5.669 8.306 2.332 1.00 82.06 89 ASP A CA 1
ATOM 679 C C . ASP A 1 89 ? -5.777 7.702 3.745 1.00 82.06 89 ASP A C 1
ATOM 681 O O . ASP A 1 89 ? -6.781 7.091 4.112 1.00 82.06 89 ASP A O 1
ATOM 685 N N . ALA A 1 90 ? -4.755 7.915 4.582 1.00 84.94 90 ALA A N 1
ATOM 686 C CA . ALA A 1 90 ? -4.768 7.465 5.974 1.00 84.94 90 ALA A CA 1
ATOM 687 C C . ALA A 1 90 ? -5.828 8.202 6.814 1.00 84.94 90 ALA A C 1
ATOM 689 O O . ALA A 1 90 ? -6.490 7.582 7.647 1.00 84.94 90 ALA A O 1
ATOM 690 N N . ILE A 1 91 ? -6.019 9.506 6.577 1.00 84.81 91 ILE A N 1
ATOM 691 C CA . ILE A 1 91 ? -7.077 10.305 7.210 1.00 84.81 91 ILE A CA 1
ATOM 692 C C . ILE A 1 91 ? -8.455 9.753 6.833 1.00 84.81 91 ILE A C 1
ATOM 694 O O . ILE A 1 91 ? -9.287 9.559 7.717 1.00 84.81 91 ILE A O 1
ATOM 698 N N . GLU A 1 92 ? -8.699 9.456 5.555 1.00 85.06 92 GLU A N 1
ATOM 699 C CA . GLU A 1 92 ? -9.970 8.886 5.095 1.00 85.06 92 GLU A CA 1
ATOM 700 C C . GLU A 1 92 ? -10.274 7.539 5.757 1.00 85.06 92 GLU A C 1
ATOM 702 O O . GLU A 1 92 ? -11.378 7.342 6.275 1.00 85.06 92 GLU A O 1
ATOM 707 N N . VAL A 1 93 ? -9.282 6.645 5.823 1.00 91.62 93 VAL A N 1
ATOM 708 C CA . VAL A 1 93 ? -9.421 5.344 6.491 1.00 91.62 93 VAL A CA 1
ATOM 709 C C . VAL A 1 93 ? -9.705 5.512 7.985 1.00 91.62 93 VAL A C 1
ATOM 711 O O . VAL A 1 93 ? -10.610 4.862 8.510 1.00 91.62 93 VAL A O 1
ATOM 714 N N . PHE A 1 94 ? -8.986 6.398 8.682 1.00 94.31 94 PHE A N 1
ATOM 715 C CA . PHE A 1 94 ? -9.231 6.655 10.104 1.00 94.31 94 PHE A CA 1
ATOM 716 C C . PHE A 1 94 ? -10.605 7.274 10.352 1.00 94.31 94 PHE A C 1
ATOM 718 O O . PHE A 1 94 ? -11.293 6.858 11.279 1.00 94.31 94 PHE A O 1
ATOM 725 N N . MET A 1 95 ? -11.066 8.197 9.505 1.00 91.00 95 MET A N 1
ATOM 726 C CA . MET A 1 95 ? -12.424 8.738 9.604 1.00 91.00 95 MET A CA 1
ATOM 727 C C . MET A 1 95 ? -13.490 7.658 9.404 1.00 91.00 95 MET A C 1
ATOM 729 O O . MET A 1 95 ? -14.456 7.613 10.166 1.00 91.00 95 MET A O 1
ATOM 733 N N . ALA A 1 96 ? -13.324 6.787 8.404 1.00 94.56 96 ALA A N 1
ATO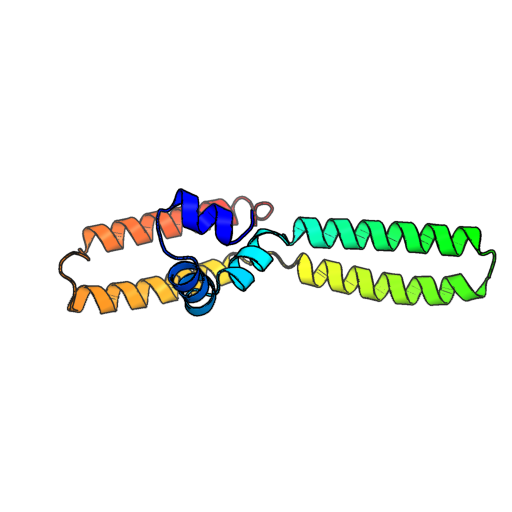M 734 C CA . ALA A 1 96 ? -14.245 5.681 8.158 1.00 94.56 96 ALA A CA 1
ATOM 735 C C . ALA A 1 96 ? -14.288 4.715 9.351 1.00 94.56 96 ALA A C 1
ATOM 737 O O . ALA A 1 96 ? -15.370 4.364 9.822 1.00 94.56 96 ALA A O 1
ATOM 738 N N . PHE A 1 97 ? -13.121 4.355 9.890 1.00 95.88 97 PHE A N 1
ATOM 739 C CA . PHE A 1 97 ? -13.019 3.506 11.073 1.00 95.88 97 PHE A CA 1
ATOM 740 C C . PHE A 1 97 ? -13.644 4.155 12.312 1.00 95.88 97 PHE A C 1
ATOM 742 O O . PHE A 1 97 ? -14.359 3.488 13.051 1.00 95.88 97 PHE A O 1
ATOM 749 N N . ASN A 1 98 ? -13.433 5.456 12.522 1.00 93.81 98 ASN A N 1
ATOM 750 C CA . ASN A 1 98 ? -13.981 6.168 13.676 1.00 93.81 98 ASN A CA 1
ATOM 751 C C . ASN A 1 98 ? -15.508 6.238 13.650 1.00 93.81 98 ASN A C 1
ATOM 753 O O . ASN A 1 98 ? -16.131 6.109 14.698 1.00 93.81 98 ASN A O 1
ATOM 757 N N . ARG A 1 99 ? -16.118 6.388 12.469 1.00 93.94 99 ARG A N 1
ATOM 758 C CA . ARG A 1 99 ? -17.579 6.279 12.329 1.00 93.94 99 ARG A CA 1
ATOM 759 C C . ARG A 1 99 ? -18.048 4.864 12.645 1.00 93.94 99 ARG A C 1
ATOM 761 O O . ARG A 1 99 ? -18.931 4.684 13.470 1.00 93.94 99 ARG A O 1
ATOM 768 N N . TRP A 1 100 ? -17.394 3.863 12.056 1.00 96.19 100 TRP A N 1
ATOM 769 C CA . TRP A 1 100 ? -17.751 2.464 12.278 1.00 96.19 100 TRP A CA 1
ATOM 770 C C . TRP A 1 100 ? -17.662 2.064 13.757 1.00 96.19 100 TRP A C 1
ATOM 772 O O . TRP A 1 100 ? -18.598 1.468 14.280 1.00 96.19 100 TRP A O 1
ATOM 782 N N . ILE A 1 101 ? -16.580 2.418 14.457 1.00 95.25 101 ILE A N 1
ATOM 783 C CA . ILE A 1 101 ? -16.405 2.042 15.867 1.00 95.25 101 ILE A CA 1
ATOM 784 C C . ILE A 1 101 ? -17.365 2.799 16.794 1.00 95.25 101 ILE A C 1
ATOM 786 O O . ILE A 1 101 ? -17.803 2.242 17.796 1.00 95.25 101 ILE A O 1
ATOM 790 N N . GLN A 1 102 ? -17.734 4.038 16.452 1.00 92.44 102 GLN A N 1
ATOM 791 C CA . GLN A 1 102 ? -18.785 4.775 17.160 1.00 92.44 102 GLN A CA 1
ATOM 792 C C . GLN A 1 102 ? -20.145 4.091 17.005 1.00 92.44 102 GLN A C 1
ATOM 794 O O . GLN A 1 102 ? -20.864 3.945 17.993 1.00 92.44 102 GLN A O 1
ATOM 799 N N . ASP A 1 103 ? -20.467 3.609 15.803 1.00 94.81 103 ASP A N 1
ATOM 800 C CA . ASP A 1 103 ? -21.688 2.837 15.572 1.00 94.81 103 ASP A CA 1
ATOM 801 C C . ASP A 1 103 ? -21.665 1.518 16.362 1.00 94.81 103 ASP A C 1
ATOM 803 O O . ASP A 1 103 ? -22.659 1.167 16.998 1.00 94.81 103 ASP A O 1
ATOM 807 N N . GLN A 1 104 ? -20.528 0.807 16.388 1.00 95.81 104 GLN A N 1
ATOM 808 C CA . GLN A 1 104 ? -20.389 -0.435 17.160 1.00 95.81 104 GLN A CA 1
ATOM 809 C C . GLN A 1 104 ? -20.562 -0.216 18.669 1.00 95.81 104 GLN A C 1
ATOM 811 O O . GLN A 1 104 ? -21.171 -1.053 19.331 1.00 95.81 104 GLN A O 1
ATOM 816 N N . ALA A 1 105 ? -20.117 0.923 19.207 1.00 93.81 105 ALA A N 1
ATOM 817 C CA . ALA A 1 105 ? -20.245 1.243 20.632 1.00 93.81 105 ALA A CA 1
ATOM 818 C C . ALA A 1 105 ? -21.701 1.321 21.127 1.00 93.81 105 ALA A C 1
ATOM 820 O O . ALA A 1 105 ? -21.957 1.240 22.325 1.00 93.81 105 ALA A O 1
ATOM 821 N N . SER A 1 106 ? -22.670 1.451 20.212 1.00 91.31 106 SER A N 1
ATOM 822 C CA . SER A 1 106 ? -24.100 1.410 20.547 1.00 91.31 106 SER A CA 1
ATOM 823 C C . SER A 1 106 ? -24.599 0.002 20.895 1.00 91.31 106 SER A C 1
ATOM 825 O O . SER A 1 106 ? -25.656 -0.139 21.507 1.00 91.31 106 SER A O 1
ATOM 827 N N . TYR A 1 107 ? -23.858 -1.035 20.497 1.00 93.19 107 TYR A N 1
ATOM 828 C CA . TYR A 1 107 ? -24.254 -2.440 20.623 1.00 93.19 107 TYR A CA 1
ATOM 829 C C . TYR A 1 107 ? -23.230 -3.282 21.392 1.00 93.19 107 TYR A C 1
ATOM 831 O O . TYR A 1 107 ? -23.584 -4.349 21.891 1.00 93.19 107 TYR A O 1
ATOM 839 N N . ASP A 1 108 ? -21.989 -2.807 21.506 1.00 92.88 108 ASP A N 1
ATOM 840 C CA . ASP A 1 108 ? -20.896 -3.491 22.187 1.00 92.88 108 ASP A CA 1
ATOM 841 C C . ASP A 1 108 ? -20.394 -2.675 23.397 1.00 92.88 108 ASP A C 1
ATOM 843 O O . ASP A 1 108 ? -19.737 -1.643 23.220 1.00 92.88 108 ASP A O 1
ATOM 847 N N . PRO A 1 109 ? -20.678 -3.123 24.636 1.00 91.00 109 PRO A N 1
ATOM 848 C CA . PRO A 1 109 ? -20.256 -2.432 25.850 1.00 91.00 109 PRO A CA 1
ATOM 849 C C . PRO A 1 109 ? -18.741 -2.490 26.103 1.00 91.00 109 PRO A C 1
ATOM 851 O O . PRO A 1 109 ? -18.252 -1.731 26.941 1.00 91.00 109 PRO A O 1
ATOM 854 N N . GLU A 1 110 ? -17.983 -3.349 25.408 1.00 93.94 110 GLU A N 1
ATOM 855 C CA . GLU A 1 110 ? -16.514 -3.346 25.487 1.00 93.94 110 GLU A CA 1
ATOM 856 C C . GLU A 1 110 ? -15.910 -2.105 24.811 1.00 93.94 110 GLU A C 1
ATOM 858 O O . GLU A 1 110 ? -14.794 -1.682 25.135 1.00 93.94 110 GLU A O 1
ATOM 863 N N . ILE A 1 111 ? -16.660 -1.468 23.905 1.00 94.50 111 ILE A N 1
ATOM 864 C CA . ILE A 1 111 ? -16.231 -0.269 23.190 1.00 94.50 111 ILE A CA 1
ATOM 865 C C . ILE A 1 111 ? -16.577 0.971 24.014 1.00 94.50 111 ILE A C 1
ATOM 867 O O . ILE A 1 111 ? -17.560 1.676 23.788 1.00 94.50 111 ILE A O 1
ATOM 871 N N . THR A 1 112 ? -15.728 1.256 24.997 1.00 94.81 112 THR A N 1
ATOM 872 C CA . THR A 1 112 ? -15.929 2.387 25.904 1.00 94.81 112 THR A CA 1
ATOM 873 C C . THR A 1 112 ? -15.550 3.735 25.271 1.00 94.81 112 THR A C 1
ATOM 875 O O . THR A 1 112 ? -14.700 3.803 24.370 1.00 94.81 112 THR A O 1
ATOM 878 N N . PRO A 1 113 ? -16.103 4.855 25.772 1.00 92.31 113 PRO A N 1
ATOM 879 C CA . PRO A 1 113 ? -15.665 6.195 25.378 1.00 92.31 113 PRO A CA 1
ATOM 880 C C . PRO A 1 113 ? -14.154 6.412 25.559 1.00 92.31 113 PRO A C 1
ATOM 882 O O . PRO A 1 113 ? -13.507 7.063 24.733 1.00 92.31 113 PRO A O 1
ATOM 885 N N . GLU A 1 114 ? -13.568 5.844 26.614 1.00 94.00 114 GLU A N 1
ATOM 886 C CA . GLU A 1 114 ? -12.134 5.897 26.899 1.00 94.00 114 GLU A CA 1
ATOM 887 C C . GLU A 1 114 ? -11.319 5.178 25.821 1.00 94.00 114 GLU A C 1
ATOM 889 O O . GLU A 1 114 ? -10.290 5.705 25.384 1.00 94.00 114 GLU A O 1
ATOM 894 N N . LEU A 1 115 ? -11.793 4.019 25.351 1.00 93.31 115 LEU A N 1
ATOM 895 C CA . LEU A 1 115 ? -11.160 3.270 24.269 1.00 93.31 115 LEU A CA 1
ATOM 896 C C . LEU A 1 115 ? -11.186 4.066 22.959 1.00 93.31 115 LEU A C 1
ATOM 898 O O . LEU A 1 115 ? -10.143 4.243 22.329 1.00 93.31 115 LEU A O 1
ATOM 902 N N . ILE A 1 116 ? -12.342 4.624 22.585 1.00 93.81 116 ILE A N 1
ATOM 903 C CA . ILE A 1 116 ? -12.479 5.460 21.379 1.00 93.81 116 ILE A CA 1
ATOM 904 C C . ILE A 1 116 ? -11.548 6.678 21.462 1.00 93.81 116 ILE A C 1
ATOM 906 O O . ILE A 1 116 ? -10.856 7.018 20.499 1.00 93.81 116 ILE A O 1
ATOM 910 N N . LYS A 1 117 ? -11.467 7.326 22.631 1.00 94.50 117 LYS A N 1
ATOM 911 C CA . LYS A 1 117 ? -10.564 8.463 22.857 1.00 94.50 117 LYS A CA 1
ATOM 912 C C . LYS A 1 117 ? -9.093 8.065 22.723 1.00 94.50 117 LYS A C 1
ATOM 914 O O . LYS A 1 117 ? -8.311 8.824 22.145 1.00 94.50 117 LYS A O 1
ATOM 919 N N . ALA A 1 118 ? -8.709 6.894 23.231 1.00 95.12 118 ALA A N 1
ATOM 920 C CA . ALA A 1 118 ? -7.357 6.369 23.086 1.00 95.12 118 ALA A CA 1
ATOM 921 C C . ALA A 1 118 ? -7.021 6.091 21.613 1.00 95.12 118 ALA A C 1
ATOM 923 O O . ALA A 1 118 ? -5.981 6.544 21.134 1.00 95.12 118 ALA A O 1
ATOM 924 N N . ILE A 1 119 ? -7.921 5.435 20.879 1.00 94.88 119 ILE A N 1
ATOM 925 C CA . ILE A 1 119 ? -7.775 5.161 19.443 1.00 94.88 119 ILE A CA 1
ATOM 926 C C . ILE A 1 119 ? -7.574 6.466 18.663 1.00 94.88 119 ILE A C 1
ATOM 928 O O . ILE A 1 119 ? -6.567 6.608 17.967 1.00 94.88 119 ILE A O 1
ATOM 932 N N . ASN A 1 120 ? -8.450 7.456 18.862 1.00 93.94 120 ASN A N 1
ATOM 933 C CA . ASN A 1 120 ? -8.348 8.767 18.212 1.00 93.94 120 ASN A CA 1
ATOM 934 C C . ASN A 1 120 ? -7.011 9.463 18.508 1.00 93.94 120 ASN A C 1
ATOM 936 O O . ASN A 1 120 ? -6.390 10.049 17.620 1.00 93.94 120 ASN A O 1
ATOM 940 N N . LYS A 1 121 ? -6.531 9.387 19.757 1.00 94.25 121 LYS A N 1
ATOM 941 C CA . LYS A 1 121 ? -5.234 9.954 20.152 1.00 94.25 121 LYS A CA 1
ATOM 942 C C . LYS A 1 121 ? -4.080 9.316 19.374 1.00 94.25 121 LYS A C 1
ATOM 944 O O . LYS A 1 121 ? -3.208 10.039 18.892 1.00 94.25 121 LYS A O 1
ATOM 949 N N . TYR A 1 122 ? -4.053 7.988 19.259 1.00 95.25 122 TYR A N 1
ATOM 950 C CA . TYR A 1 122 ? -2.969 7.282 18.570 1.00 95.25 122 TYR A CA 1
ATOM 951 C C . TYR A 1 122 ? -3.036 7.426 17.049 1.00 95.25 122 TYR A C 1
ATOM 953 O O . TYR A 1 122 ? -1.990 7.590 16.425 1.00 95.25 122 TYR A O 1
ATOM 961 N N . GLN A 1 123 ? -4.233 7.458 16.465 1.00 93.38 123 GLN A N 1
ATOM 962 C CA . GLN A 1 123 ? -4.423 7.796 15.053 1.00 93.38 123 GLN A CA 1
ATOM 963 C C . GLN A 1 123 ? -3.883 9.198 14.738 1.00 93.38 123 GLN A C 1
ATOM 965 O O . GLN A 1 123 ? -3.071 9.349 13.829 1.00 93.38 123 GLN A O 1
ATOM 970 N N . ASN A 1 124 ? -4.244 10.214 15.531 1.00 89.94 124 ASN A N 1
ATOM 971 C CA . ASN A 1 124 ? -3.727 11.575 15.350 1.00 89.94 124 ASN A CA 1
ATOM 972 C C . ASN A 1 124 ? -2.206 11.645 15.505 1.00 89.94 124 ASN A C 1
ATOM 974 O O . ASN A 1 124 ? -1.538 12.293 14.702 1.00 89.94 124 ASN A O 1
ATOM 978 N N . LYS A 1 125 ? -1.645 10.951 16.504 1.00 91.69 125 LYS A N 1
ATOM 979 C CA . LYS A 1 125 ? -0.191 10.869 16.683 1.00 91.69 125 LYS A CA 1
ATOM 980 C C . LYS A 1 125 ? 0.489 10.260 15.451 1.00 91.69 125 LYS A C 1
ATOM 982 O O . LYS A 1 125 ? 1.454 10.834 14.957 1.00 91.69 125 LYS A O 1
ATOM 987 N N . PHE A 1 126 ? -0.041 9.152 14.929 1.00 88.25 126 PHE A N 1
ATOM 988 C CA . PHE A 1 126 ? 0.463 8.520 13.709 1.00 88.25 126 PHE A CA 1
ATOM 989 C C . PHE A 1 126 ? 0.425 9.483 12.515 1.00 88.25 126 PHE A C 1
ATOM 991 O O . PHE A 1 126 ? 1.423 9.626 11.811 1.00 88.25 126 PHE A O 1
ATOM 998 N N . LEU A 1 127 ? -0.693 10.188 12.309 1.00 87.94 127 LEU A N 1
ATOM 999 C CA . LEU A 1 127 ? -0.822 11.163 11.223 1.00 87.94 127 LEU A CA 1
ATOM 1000 C C . LEU A 1 127 ? 0.189 12.308 11.357 1.00 87.94 127 LEU A C 1
ATOM 1002 O O . LEU A 1 127 ? 0.835 12.657 10.374 1.00 87.94 127 LEU A O 1
ATOM 1006 N N . MET A 1 128 ? 0.364 12.866 12.558 1.00 85.19 128 MET A N 1
ATOM 1007 C CA . MET A 1 128 ? 1.336 13.937 12.812 1.00 85.19 128 MET A CA 1
ATOM 1008 C C . MET A 1 128 ? 2.774 13.496 12.523 1.00 85.19 128 MET A C 1
ATOM 1010 O O . MET A 1 128 ? 3.515 14.224 11.865 1.00 85.19 128 MET A O 1
ATOM 1014 N N . GLU A 1 129 ? 3.162 12.296 12.958 1.00 84.69 129 GLU A N 1
ATOM 1015 C CA . GLU A 1 129 ? 4.490 11.738 12.678 1.00 84.69 129 GLU A CA 1
ATOM 1016 C C . GLU A 1 129 ? 4.713 11.521 11.173 1.00 84.69 129 GLU A C 1
ATOM 1018 O O . GLU A 1 129 ? 5.787 11.824 10.652 1.00 84.69 129 GLU A O 1
ATOM 1023 N N . LYS A 1 130 ? 3.690 11.059 10.444 1.00 75.00 130 LYS A N 1
ATOM 1024 C CA . LYS A 1 130 ? 3.770 10.864 8.989 1.00 75.00 130 LYS A CA 1
ATOM 1025 C C . LYS A 1 130 ? 3.749 12.171 8.194 1.00 75.00 130 LYS A C 1
ATOM 1027 O O . LYS A 1 130 ? 4.440 12.254 7.184 1.00 75.00 130 LYS A O 1
ATOM 1032 N N . MET A 1 131 ? 3.047 13.207 8.660 1.00 72.19 131 MET A N 1
ATOM 1033 C CA . MET A 1 131 ? 3.126 14.555 8.074 1.00 72.19 131 MET A CA 1
ATOM 1034 C C . MET A 1 131 ? 4.504 15.195 8.281 1.00 72.19 131 MET A C 1
ATOM 1036 O O . MET A 1 131 ? 4.989 15.897 7.398 1.00 72.19 131 MET A O 1
ATOM 1040 N N . ALA A 1 132 ? 5.153 14.930 9.419 1.00 68.31 132 ALA A N 1
ATOM 1041 C CA . ALA A 1 132 ? 6.497 15.424 9.718 1.00 68.31 132 ALA A CA 1
ATOM 1042 C C . ALA A 1 132 ? 7.617 14.659 8.979 1.00 68.31 132 ALA A C 1
ATOM 1044 O O . ALA A 1 132 ? 8.719 15.182 8.826 1.00 68.31 132 ALA A O 1
ATOM 1045 N N . SER A 1 133 ? 7.357 13.434 8.503 1.00 61.97 133 SER A N 1
ATOM 1046 C CA . SER A 1 133 ? 8.277 12.640 7.668 1.00 61.97 133 SER A CA 1
ATOM 1047 C C . SER A 1 133 ? 7.566 12.034 6.447 1.00 61.97 133 SER A C 1
ATOM 1049 O O . SER A 1 133 ? 7.280 10.831 6.427 1.00 61.97 133 SER A O 1
ATOM 1051 N N . PRO A 1 134 ? 7.346 12.834 5.383 1.00 53.62 134 PRO A N 1
ATOM 1052 C CA . PRO A 1 134 ? 6.686 12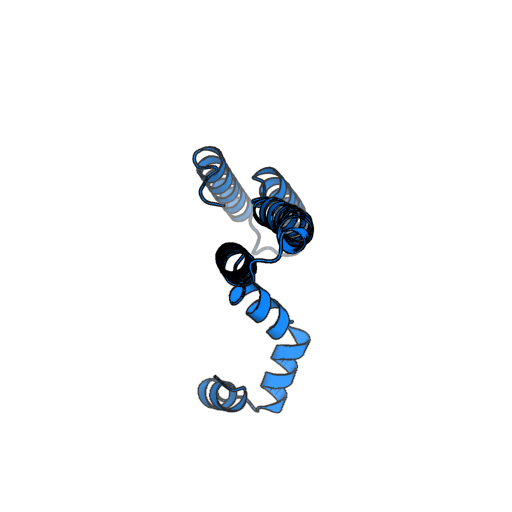.391 4.146 1.00 53.62 134 PRO A CA 1
ATOM 1053 C C . PRO A 1 134 ? 7.429 11.261 3.414 1.00 53.62 134 PRO A C 1
ATOM 1055 O O . PRO A 1 134 ? 6.879 10.591 2.543 1.00 53.62 134 PRO A O 1
ATOM 1058 N N . SER A 1 135 ? 8.706 11.045 3.738 1.00 47.84 135 SER A N 1
ATOM 1059 C CA . SER A 1 135 ? 9.556 10.024 3.130 1.00 47.84 135 SER A CA 1
ATOM 1060 C C . SER A 1 135 ? 9.269 8.598 3.623 1.00 47.84 135 SER A C 1
ATOM 1062 O O . SER A 1 135 ? 9.648 7.663 2.923 1.00 47.84 135 SER A O 1
ATOM 1064 N N . ALA A 1 136 ? 8.581 8.420 4.758 1.00 45.38 136 ALA A N 1
ATOM 1065 C CA . ALA A 1 136 ? 8.391 7.131 5.437 1.00 45.38 136 ALA A CA 1
ATOM 1066 C C . ALA A 1 136 ? 7.054 6.417 5.130 1.00 45.38 136 ALA A C 1
ATOM 1068 O O . ALA A 1 136 ? 6.601 5.596 5.940 1.00 45.38 136 ALA A O 1
ATOM 1069 N N . LEU A 1 137 ? 6.404 6.756 4.015 1.00 47.50 137 LEU A N 1
ATOM 1070 C CA . LEU A 1 137 ? 5.231 6.061 3.468 1.00 47.50 137 LEU A CA 1
ATOM 1071 C C . LEU A 1 137 ? 5.585 5.374 2.148 1.00 47.50 137 LEU A C 1
ATOM 1073 O O . LEU A 1 137 ? 6.423 5.939 1.408 1.00 47.50 137 LEU A O 1
#